Protein AF-A0A7J0A744-F1 (afdb_monomer)

pLDDT: mean 75.05, std 17.0, range [43.75, 90.56]

Radius of gyration: 14.77 Å; Cα contacts (8 Å, |Δi|>4): 123; chains: 1; bounding box: 48×30×25 Å

Nearest PDB structures (foldseek):
  5yk4-assembly1_B  TM=8.894E-01  e=1.143E-03  Neisseria gonorrhoeae FA 1090
  1fw6-assembly1_B  TM=8.363E-01  e=1.596E-03  Thermus aquaticus
  1nne-assembly1_B  TM=8.500E-01  e=1.824E-03  Thermus aquaticus
  1nne-assembly1_A  TM=8.907E-01  e=1.354E-02  Thermus aquaticus
  6wm4-assembly1_O  TM=4.165E-01  e=1.454E+00  Homo sapiens

Solvent-accessible surface area (backbone atoms only — not comparable to full-atom values): 5296 Å² total; per-residue (Å²): 79,60,40,33,35,52,89,66,30,35,37,24,49,36,70,40,8,54,54,46,19,65,74,66,72,44,78,71,40,62,56,93,64,50,91,90,43,74,24,28,25,74,47,53,51,89,49,42,68,63,48,51,50,51,40,47,73,74,68,50,60,78,44,82,44,80,54,59,76,74,55,55,52,57,52,54,57,48,54,60,64,56,63,69,68,75,79,75,82,85,130

Foldseek 3Di:
DEWEDDPFKIKDFAPRQVVLCVQVVFDWDQLPFDVPTGTMTMDGPVCCVVSVVSCVVVVHDYHYHYDPNVVSVVSVVRSVVRVVPPVPDDD

Secondary structure (DSSP, 8-state):
-EEEEETTEEEEEHHHHHHHHHHHTPPPB--SS-TT-S-EEEEEGGGHHHHHHHHHHTT---EEEEPPHHHHHHHHHHHHHHHTTTT----

Organism: NCBI:txid85831

Mean predicted aligned error: 10.67 Å

Sequence (91 aa):
MQLIRAGTVYRLYNEDAVRGAEILALPLEKPASEKGFTASVEFAKELVDKNLSALVMAGERIVISDLPVKEERAVSEKNEAEEEVHKGIHR

InterPro domains:
  IPR007695 DNA mismatch repair protein MutS-like, N-terminal [PF01624] (3-70)
  IPR016151 DNA mismatch repair protein MutS, N-terminal [G3DSA:3.40.1170.10] (1-91)
  IPR016151 DNA mismatch repair protein MutS, N-terminal [SSF55271] (3-66)

Structure (mmCIF, N/CA/C/O backbone):
data_AF-A0A7J0A744-F1
#
_entry.id   AF-A0A7J0A744-F1
#
loop_
_atom_site.group_PDB
_atom_site.id
_atom_site.type_symbol
_atom_site.label_atom_id
_atom_site.label_alt_id
_atom_site.label_comp_id
_atom_site.label_asym_id
_atom_site.label_entity_id
_atom_site.label_seq_id
_atom_site.pdbx_PDB_ins_code
_atom_site.Cartn_x
_atom_site.Cartn_y
_atom_site.Cartn_z
_atom_site.occupancy
_atom_site.B_iso_or_equiv
_atom_site.auth_seq_id
_atom_site.auth_comp_id
_atom_site.auth_asym_id
_atom_site.auth_atom_id
_atom_site.pdbx_PDB_model_num
ATOM 1 N N . MET A 1 1 ? -8.305 3.175 -3.487 1.00 87.00 1 MET A N 1
ATOM 2 C CA . MET A 1 1 ? -6.869 2.964 -3.266 1.00 87.00 1 MET A CA 1
ATOM 3 C C . MET A 1 1 ? -6.438 1.626 -3.845 1.00 87.00 1 MET A C 1
ATOM 5 O O . MET A 1 1 ? -7.095 0.618 -3.587 1.00 87.00 1 MET A O 1
ATOM 9 N N . GLN A 1 2 ? -5.385 1.609 -4.656 1.00 87.81 2 GLN A N 1
ATOM 10 C CA . GLN A 1 2 ? -4.878 0.414 -5.327 1.00 87.81 2 GLN A CA 1
ATOM 11 C C . GLN A 1 2 ? -3.560 -0.052 -4.707 1.00 87.81 2 GLN A C 1
ATOM 13 O O . GLN A 1 2 ? -2.552 0.639 -4.772 1.00 87.81 2 GLN A O 1
ATOM 18 N N . LEU A 1 3 ? -3.573 -1.259 -4.150 1.00 88.56 3 LEU A N 1
ATOM 19 C CA . LEU A 1 3 ? -2.441 -1.920 -3.525 1.00 88.56 3 LEU A CA 1
ATOM 20 C C . LEU A 1 3 ? -1.825 -2.929 -4.500 1.00 88.56 3 LEU A C 1
ATOM 22 O O . LEU A 1 3 ? -2.492 -3.865 -4.936 1.00 88.56 3 LEU A O 1
ATOM 26 N N . ILE A 1 4 ? -0.552 -2.763 -4.833 1.00 88.06 4 ILE A N 1
ATOM 27 C CA . ILE A 1 4 ? 0.150 -3.625 -5.783 1.00 88.06 4 ILE A CA 1
ATOM 28 C C . ILE A 1 4 ? 1.000 -4.629 -5.010 1.00 88.06 4 ILE A C 1
ATOM 30 O O . ILE A 1 4 ? 1.913 -4.243 -4.288 1.00 88.06 4 ILE A O 1
ATOM 34 N N . ARG A 1 5 ? 0.714 -5.925 -5.141 1.00 88.12 5 ARG A N 1
ATOM 35 C CA . ARG A 1 5 ? 1.528 -6.987 -4.550 1.00 88.12 5 ARG A CA 1
ATOM 36 C C . ARG A 1 5 ? 2.749 -7.231 -5.427 1.00 88.12 5 ARG A C 1
ATOM 38 O O . ARG A 1 5 ? 2.632 -7.831 -6.493 1.00 88.12 5 ARG A O 1
ATOM 45 N N . ALA A 1 6 ? 3.902 -6.793 -4.945 1.00 83.94 6 ALA A N 1
ATOM 46 C CA . ALA A 1 6 ? 5.202 -7.083 -5.522 1.00 83.94 6 ALA A CA 1
ATOM 47 C C . ALA A 1 6 ? 5.889 -8.151 -4.651 1.00 83.94 6 ALA A C 1
ATOM 49 O O . ALA A 1 6 ? 6.604 -7.849 -3.694 1.00 83.94 6 ALA A O 1
ATOM 50 N N . GLY A 1 7 ? 5.596 -9.422 -4.940 1.00 81.81 7 GLY A N 1
ATOM 51 C CA . GLY A 1 7 ? 6.306 -10.551 -4.351 1.00 81.81 7 GLY A CA 1
ATOM 52 C C . GLY A 1 7 ? 6.044 -10.682 -2.853 1.00 81.81 7 GLY A C 1
ATOM 53 O O . GLY A 1 7 ? 5.016 -11.230 -2.438 1.00 81.81 7 GLY A O 1
ATOM 54 N N . THR A 1 8 ? 6.991 -10.209 -2.042 1.00 85.56 8 THR A N 1
ATOM 55 C CA . THR A 1 8 ? 6.941 -10.219 -0.571 1.00 85.56 8 THR A CA 1
ATOM 56 C C . THR A 1 8 ? 6.504 -8.887 0.040 1.00 85.56 8 THR A C 1
ATOM 58 O O . THR A 1 8 ? 6.321 -8.817 1.258 1.00 85.56 8 THR A O 1
ATOM 61 N N . VAL A 1 9 ? 6.288 -7.851 -0.771 1.00 87.50 9 VAL A N 1
ATOM 62 C CA . VAL A 1 9 ? 5.850 -6.524 -0.324 1.00 87.50 9 VAL A CA 1
ATOM 63 C C . VAL A 1 9 ? 4.589 -6.074 -1.059 1.00 87.50 9 VAL A C 1
ATOM 65 O O . VAL A 1 9 ? 4.234 -6.581 -2.124 1.00 87.50 9 VAL A O 1
ATOM 68 N N . TYR A 1 10 ? 3.890 -5.115 -0.466 1.00 89.12 10 TYR A N 1
ATOM 69 C CA . TYR A 1 10 ? 2.815 -4.372 -1.108 1.00 89.12 10 TYR A CA 1
ATOM 70 C C . TYR A 1 10 ? 3.254 -2.936 -1.328 1.00 89.12 10 TYR A C 1
ATOM 72 O O . TYR A 1 10 ? 3.842 -2.339 -0.431 1.00 89.12 10 TYR A O 1
ATOM 80 N N . ARG A 1 11 ? 2.939 -2.392 -2.503 1.00 87.12 11 ARG A N 1
ATOM 81 C CA . ARG A 1 11 ? 3.282 -1.038 -2.927 1.00 87.12 11 ARG A CA 1
ATOM 82 C C . ARG A 1 11 ? 2.043 -0.220 -3.247 1.00 87.12 11 ARG A C 1
ATOM 84 O O . ARG A 1 11 ? 1.087 -0.715 -3.842 1.00 87.12 11 ARG A O 1
ATOM 91 N N . LEU A 1 12 ? 2.092 1.043 -2.865 1.00 88.44 12 LEU A N 1
ATOM 92 C CA . LEU A 1 12 ? 1.162 2.099 -3.238 1.00 88.44 12 LEU A CA 1
ATOM 93 C C . LEU A 1 12 ? 1.926 3.142 -4.044 1.00 88.44 12 LEU A C 1
ATOM 95 O O . LEU A 1 12 ? 3.119 3.337 -3.818 1.00 88.44 12 LEU A O 1
ATOM 99 N N . TYR A 1 13 ? 1.223 3.848 -4.924 1.00 86.25 13 TYR A N 1
ATOM 100 C CA . TYR A 1 13 ? 1.812 4.855 -5.800 1.00 86.25 13 TYR A CA 1
ATOM 101 C C . TYR A 1 13 ? 0.994 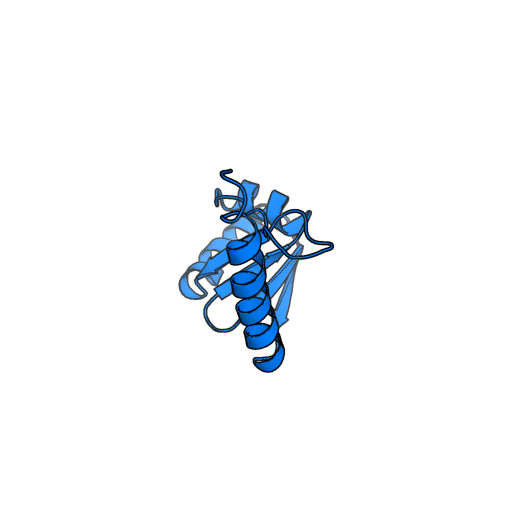6.154 -5.810 1.00 86.25 13 TYR A C 1
ATOM 103 O O . TYR A 1 13 ? -0.216 6.140 -5.591 1.00 86.25 13 TYR A O 1
ATOM 111 N N . ASN A 1 14 ? 1.641 7.281 -6.110 1.00 85.50 14 ASN A N 1
ATOM 112 C CA . ASN A 1 14 ? 1.026 8.603 -6.271 1.00 85.50 14 ASN A CA 1
ATOM 113 C C . ASN A 1 14 ? 0.143 9.014 -5.077 1.00 85.50 14 ASN A C 1
ATOM 115 O O . ASN A 1 14 ? 0.590 9.003 -3.934 1.00 85.50 14 ASN A O 1
ATOM 119 N N . GLU A 1 15 ? -1.112 9.399 -5.327 1.00 87.88 15 GLU A N 1
ATOM 120 C CA . GLU A 1 15 ? -2.050 9.831 -4.284 1.00 87.88 15 GLU A CA 1
ATOM 121 C C . GLU A 1 15 ? -2.361 8.724 -3.277 1.00 87.88 15 GLU A C 1
ATOM 123 O O . GLU A 1 15 ? -2.500 8.998 -2.085 1.00 87.88 15 GLU A O 1
ATOM 128 N N . ASP A 1 16 ? -2.436 7.478 -3.744 1.00 88.44 16 ASP A N 1
ATOM 129 C CA . ASP A 1 16 ? -2.693 6.319 -2.896 1.00 88.44 16 ASP A CA 1
ATOM 130 C C . ASP A 1 16 ? -1.525 6.081 -1.929 1.00 88.44 16 ASP A C 1
ATOM 132 O O . ASP A 1 16 ? -1.744 5.711 -0.777 1.00 88.44 16 ASP A O 1
ATOM 136 N N . ALA A 1 17 ? -0.289 6.363 -2.359 1.00 88.06 17 ALA A N 1
ATOM 137 C CA . ALA A 1 17 ? 0.878 6.346 -1.480 1.00 88.06 17 ALA A CA 1
ATOM 138 C C . ALA A 1 17 ? 0.793 7.442 -0.414 1.00 88.06 17 ALA A C 1
ATOM 140 O O . ALA A 1 17 ? 1.064 7.173 0.751 1.00 88.06 17 ALA A O 1
ATOM 141 N N . VAL A 1 18 ? 0.373 8.657 -0.782 1.00 88.06 18 VAL A N 1
ATOM 142 C CA . VAL A 1 18 ? 0.263 9.771 0.174 1.00 88.06 18 VAL A CA 1
ATOM 143 C C . VAL A 1 18 ? -0.771 9.475 1.257 1.00 88.06 18 VAL A C 1
ATOM 145 O O . VAL A 1 18 ? -0.458 9.554 2.444 1.00 88.06 18 VAL A O 1
ATOM 148 N N . ARG A 1 19 ? -1.975 9.057 0.853 1.00 89.00 19 ARG A N 1
ATOM 149 C CA . ARG A 1 19 ? -3.048 8.697 1.793 1.00 89.00 19 ARG A CA 1
ATOM 150 C C . ARG A 1 19 ? -2.691 7.462 2.613 1.00 89.00 19 ARG A C 1
ATOM 152 O O . ARG A 1 19 ? -2.924 7.429 3.817 1.00 89.00 19 ARG A O 1
ATOM 159 N N . GLY A 1 20 ? -2.099 6.454 1.975 1.00 88.25 20 GLY A N 1
ATOM 160 C CA . GLY A 1 20 ? -1.661 5.237 2.647 1.00 88.25 20 GLY A CA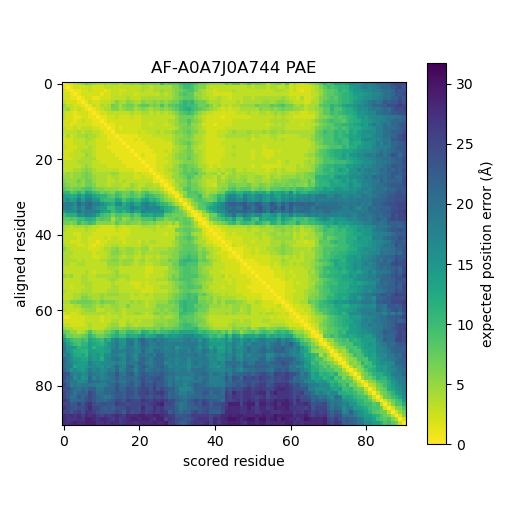 1
ATOM 161 C C . GLY A 1 20 ? -0.587 5.501 3.697 1.00 88.25 20 GLY A C 1
ATOM 162 O O . GLY A 1 20 ? -0.694 4.977 4.799 1.00 88.25 20 GLY A O 1
ATOM 163 N N . ALA A 1 21 ? 0.404 6.346 3.408 1.00 89.56 21 ALA A N 1
ATOM 164 C CA . ALA A 1 21 ? 1.394 6.766 4.399 1.00 89.56 21 ALA A CA 1
ATOM 165 C C . ALA A 1 21 ? 0.764 7.509 5.573 1.00 89.56 21 ALA A C 1
ATOM 167 O O . ALA A 1 21 ? 1.138 7.249 6.711 1.00 89.56 21 ALA A O 1
ATOM 168 N N . GLU A 1 22 ? -0.193 8.400 5.317 1.00 89.56 22 GLU A N 1
ATOM 169 C CA . GLU A 1 22 ? -0.874 9.148 6.374 1.00 89.56 22 GLU A CA 1
ATOM 170 C C . GLU A 1 22 ? -1.671 8.218 7.302 1.00 89.56 22 GLU A C 1
ATOM 172 O O . GLU A 1 22 ? -1.548 8.305 8.523 1.00 89.56 22 GLU A O 1
ATOM 177 N N . ILE A 1 23 ? -2.421 7.265 6.737 1.00 89.44 23 ILE A N 1
ATOM 178 C CA . ILE A 1 23 ? -3.236 6.309 7.503 1.00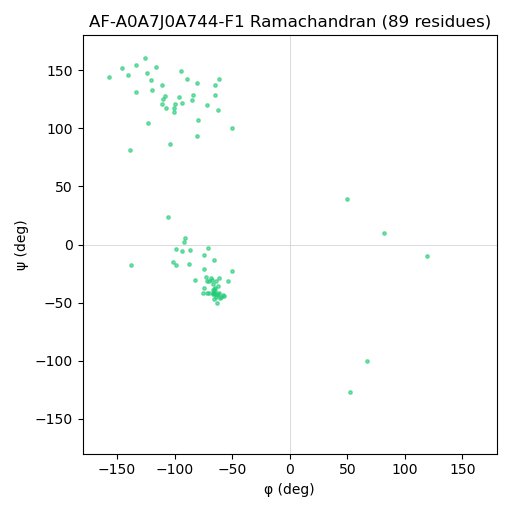 89.44 23 ILE A CA 1
ATOM 179 C C . ILE A 1 23 ? -2.366 5.273 8.228 1.00 89.44 23 ILE A C 1
ATOM 181 O O . ILE A 1 23 ? -2.640 4.916 9.374 1.00 89.44 23 ILE A O 1
ATOM 185 N N . LEU A 1 24 ? -1.329 4.761 7.562 1.00 87.12 24 LEU A N 1
ATOM 186 C CA . LEU A 1 24 ? -0.447 3.721 8.101 1.00 87.12 24 LEU A CA 1
ATOM 187 C C . LEU A 1 24 ? 0.709 4.289 8.935 1.00 87.12 24 LEU A C 1
ATOM 189 O O . LEU A 1 24 ? 1.472 3.511 9.509 1.00 87.12 24 LEU A O 1
ATOM 193 N N . ALA A 1 25 ? 0.842 5.618 8.999 1.00 87.12 25 ALA A N 1
ATOM 194 C CA . ALA A 1 25 ? 1.989 6.330 9.562 1.00 87.12 25 ALA A CA 1
ATOM 195 C C . ALA A 1 25 ? 3.337 5.810 9.018 1.00 87.12 25 ALA A C 1
ATOM 197 O O . ALA A 1 25 ? 4.314 5.674 9.757 1.00 87.12 25 ALA A O 1
ATOM 198 N N . LEU A 1 26 ? 3.372 5.483 7.723 1.00 86.81 26 LEU A N 1
ATOM 199 C CA . LEU A 1 26 ? 4.562 4.987 7.034 1.00 86.81 26 LEU A CA 1
ATOM 200 C C . LEU A 1 26 ? 5.315 6.134 6.353 1.00 86.81 26 LEU A C 1
ATOM 202 O O . LEU A 1 26 ? 4.693 7.106 5.917 1.00 86.81 26 LEU A O 1
ATOM 206 N N . PRO A 1 27 ? 6.649 6.037 6.234 1.00 82.12 27 PRO A N 1
ATOM 207 C CA . PRO A 1 27 ? 7.412 7.014 5.479 1.00 82.12 27 PRO A CA 1
ATOM 208 C C . PRO A 1 27 ? 7.022 6.952 3.997 1.00 82.12 27 PRO A C 1
ATOM 210 O O . PRO A 1 27 ? 7.017 5.888 3.381 1.00 82.12 27 PRO A O 1
ATOM 213 N N . LEU A 1 28 ? 6.697 8.115 3.433 1.00 82.94 28 LEU A N 1
ATOM 214 C CA . LEU A 1 28 ? 6.559 8.296 1.993 1.00 82.94 28 LEU A CA 1
ATOM 215 C C . LEU A 1 28 ? 7.935 8.265 1.351 1.00 82.94 28 LEU A C 1
ATOM 217 O O . LEU A 1 28 ? 8.770 9.131 1.619 1.00 82.94 28 LEU A O 1
ATOM 221 N N . GLU A 1 29 ? 8.136 7.314 0.455 1.00 78.56 29 GLU A N 1
ATOM 222 C CA . GLU A 1 29 ? 9.293 7.304 -0.416 1.00 78.56 29 GLU A CA 1
ATOM 223 C C . GLU A 1 29 ? 8.969 8.079 -1.691 1.00 78.56 29 GLU A C 1
ATOM 225 O O . GLU A 1 29 ? 7.845 8.073 -2.198 1.00 78.56 29 GLU A O 1
ATOM 230 N N . LYS A 1 30 ? 9.953 8.815 -2.201 1.00 69.00 30 LYS A N 1
ATOM 231 C CA . LYS A 1 30 ? 9.856 9.426 -3.524 1.00 69.00 30 LYS A CA 1
ATOM 232 C C . LYS A 1 30 ? 10.642 8.534 -4.467 1.00 69.00 30 LYS A C 1
ATOM 234 O O . LYS A 1 30 ? 11.859 8.460 -4.292 1.00 69.00 30 LYS A O 1
ATOM 239 N N . PRO A 1 31 ? 9.998 7.871 -5.439 1.00 64.31 31 PRO A N 1
ATOM 240 C CA . PRO A 1 31 ? 10.737 7.082 -6.404 1.00 64.31 31 PRO A CA 1
ATOM 241 C C . PRO A 1 31 ? 11.643 8.043 -7.175 1.00 64.31 31 PRO A C 1
ATOM 243 O O . PRO A 1 31 ? 11.176 8.968 -7.837 1.00 64.31 31 PRO A O 1
ATOM 246 N N . ALA A 1 32 ? 12.957 7.868 -7.033 1.00 55.00 32 ALA A N 1
ATOM 247 C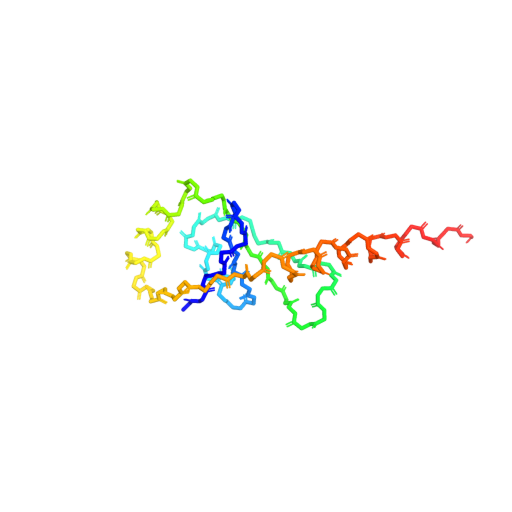 CA . ALA A 1 32 ? 13.956 8.779 -7.591 1.00 55.00 32 ALA A CA 1
ATOM 248 C C . ALA A 1 32 ? 13.970 8.786 -9.133 1.00 55.00 32 ALA A C 1
ATOM 250 O O . ALA A 1 32 ? 14.570 9.672 -9.736 1.00 55.00 32 ALA A O 1
ATOM 251 N N . SER A 1 33 ? 13.300 7.810 -9.754 1.00 53.50 33 SER A N 1
ATOM 252 C CA . SER A 1 33 ? 13.525 7.414 -11.142 1.00 53.50 33 SER A CA 1
ATOM 253 C C . SER A 1 33 ? 12.259 7.127 -11.960 1.00 53.50 33 SER A C 1
ATOM 255 O O . SER A 1 33 ? 12.263 7.132 -13.196 1.00 53.50 33 SER A O 1
ATOM 257 N N . GLU A 1 34 ? 11.119 6.898 -11.315 1.00 56.19 34 GLU A N 1
ATOM 258 C CA . GLU A 1 34 ? 9.941 6.468 -12.052 1.00 56.19 34 GLU A CA 1
ATOM 259 C C . GLU A 1 34 ? 9.234 7.666 -12.711 1.00 56.19 34 GLU A C 1
ATOM 261 O O . GLU A 1 34 ? 8.391 8.329 -12.107 1.00 56.19 34 GLU A O 1
ATOM 266 N N . LYS A 1 35 ? 9.566 7.964 -13.980 1.00 51.47 35 LYS A N 1
ATOM 267 C CA . LYS A 1 35 ? 8.866 8.972 -14.803 1.00 51.47 35 LYS A CA 1
ATOM 268 C C . LYS A 1 35 ? 7.346 8.748 -14.761 1.00 51.47 35 LYS A C 1
ATOM 270 O O . LYS A 1 35 ? 6.821 7.912 -15.492 1.00 51.47 35 LYS A O 1
ATOM 275 N N . GLY A 1 36 ? 6.652 9.538 -13.942 1.00 61.81 36 GLY A N 1
ATOM 276 C CA . GLY A 1 36 ? 5.195 9.502 -13.778 1.00 61.81 36 GLY A CA 1
ATOM 277 C C . GLY A 1 36 ? 4.710 9.169 -12.366 1.00 61.81 36 GLY A C 1
ATOM 278 O O . GLY A 1 36 ? 3.522 9.350 -12.103 1.00 61.81 36 GLY A O 1
ATOM 279 N N . PHE A 1 37 ? 5.600 8.750 -11.460 1.00 67.75 37 PHE A N 1
ATOM 280 C CA . PHE A 1 37 ? 5.267 8.502 -10.062 1.00 67.75 37 PHE A CA 1
ATOM 281 C C . PHE A 1 37 ? 5.907 9.547 -9.145 1.00 67.75 37 PHE A C 1
ATOM 283 O O . PHE A 1 37 ? 7.106 9.797 -9.195 1.00 67.75 37 PHE A O 1
ATOM 290 N N . THR A 1 38 ? 5.093 10.210 -8.325 1.00 74.94 38 THR A N 1
ATOM 291 C CA . THR A 1 38 ? 5.547 11.299 -7.435 1.00 74.94 38 THR A CA 1
ATOM 292 C C . THR A 1 38 ? 5.779 10.845 -5.998 1.00 74.94 38 THR A C 1
ATOM 294 O O . THR A 1 38 ? 6.442 11.540 -5.226 1.00 74.94 38 THR A O 1
ATOM 297 N N . ALA A 1 39 ? 5.224 9.689 -5.642 1.00 82.62 39 ALA A N 1
ATOM 298 C CA . ALA A 1 39 ? 5.226 9.122 -4.307 1.00 82.62 39 ALA A CA 1
ATOM 299 C C . ALA A 1 39 ? 5.035 7.605 -4.387 1.00 82.62 39 ALA A C 1
ATOM 301 O O . ALA A 1 39 ? 4.261 7.121 -5.216 1.00 82.62 39 ALA A O 1
ATOM 302 N N . SER A 1 40 ? 5.696 6.875 -3.501 1.00 84.56 40 SER A N 1
ATOM 303 C CA . SER A 1 40 ? 5.528 5.443 -3.304 1.00 84.56 40 SER A CA 1
ATOM 304 C C . SER A 1 40 ? 5.578 5.109 -1.817 1.00 84.56 40 SER A C 1
ATOM 306 O O . SER A 1 40 ? 6.289 5.743 -1.041 1.00 84.56 40 SER A O 1
ATOM 308 N N . VAL A 1 41 ? 4.804 4.114 -1.403 1.00 87.25 41 VAL A N 1
ATOM 309 C CA . VAL A 1 41 ? 4.868 3.555 -0.047 1.00 87.25 41 VAL A CA 1
ATOM 310 C C . VAL A 1 41 ? 4.875 2.055 -0.181 1.00 87.25 41 VAL A C 1
ATOM 312 O O . VAL A 1 41 ? 4.023 1.501 -0.876 1.00 87.25 41 VAL A O 1
ATOM 315 N N . GLU A 1 42 ? 5.803 1.401 0.504 1.00 87.62 42 GLU A N 1
ATOM 316 C CA . GLU A 1 42 ? 5.860 -0.049 0.543 1.00 87.62 42 GLU A CA 1
ATOM 317 C C . GLU A 1 42 ? 5.830 -0.594 1.966 1.00 87.62 42 GLU A C 1
ATOM 319 O O . GLU A 1 42 ? 6.297 0.032 2.916 1.00 87.62 42 GLU A O 1
ATOM 324 N N . PHE A 1 43 ? 5.225 -1.768 2.128 1.00 87.06 43 PHE A N 1
ATOM 325 C CA . PHE A 1 43 ? 5.231 -2.491 3.393 1.00 87.06 43 PHE A CA 1
ATOM 326 C C . PHE A 1 43 ? 5.266 -4.000 3.173 1.00 87.06 43 PHE A C 1
ATOM 328 O O . PHE A 1 43 ? 4.775 -4.527 2.172 1.00 87.06 43 PHE A O 1
ATOM 335 N N . ALA A 1 44 ? 5.838 -4.7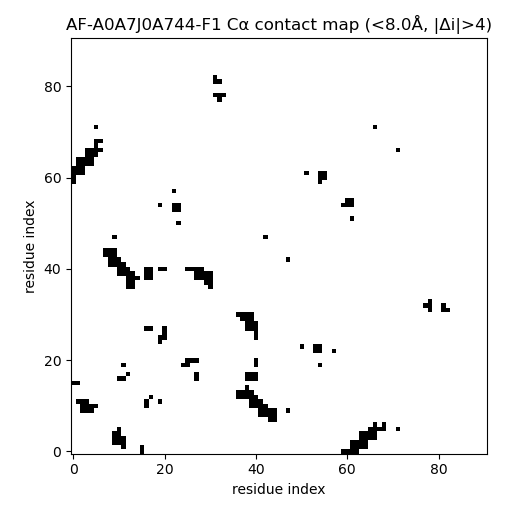13 4.141 1.00 87.56 44 ALA A N 1
ATOM 336 C CA . ALA A 1 44 ? 5.954 -6.163 4.093 1.00 87.56 44 ALA A CA 1
ATOM 337 C C . ALA A 1 44 ? 4.579 -6.841 4.052 1.00 87.56 44 ALA A C 1
ATOM 339 O O . ALA A 1 44 ? 3.648 -6.440 4.755 1.00 87.56 44 ALA A O 1
ATOM 340 N N . LYS A 1 45 ? 4.472 -7.935 3.289 1.00 87.25 45 LYS A N 1
ATOM 341 C CA . LYS A 1 45 ? 3.257 -8.758 3.205 1.00 87.25 45 LYS A CA 1
ATOM 342 C C . LYS A 1 45 ? 2.760 -9.227 4.572 1.00 87.25 45 LYS A C 1
ATOM 344 O O . LYS A 1 45 ? 1.559 -9.352 4.755 1.00 87.25 45 LYS A O 1
ATOM 349 N N . GLU A 1 46 ? 3.652 -9.445 5.531 1.00 89.06 46 GLU A N 1
ATOM 350 C CA . GLU A 1 46 ? 3.295 -9.839 6.901 1.00 89.06 46 GLU A CA 1
ATOM 351 C C . GLU A 1 46 ? 2.438 -8.792 7.625 1.00 89.06 46 GLU A C 1
ATOM 353 O O . GLU A 1 46 ? 1.622 -9.129 8.476 1.00 89.06 46 GLU A O 1
ATOM 358 N N . LEU A 1 47 ? 2.588 -7.516 7.262 1.00 88.00 47 LEU A N 1
ATOM 359 C CA . LEU A 1 47 ? 1.831 -6.408 7.839 1.00 88.00 47 LEU A CA 1
ATOM 360 C C . LEU A 1 47 ? 0.549 -6.100 7.059 1.00 88.00 47 LEU A C 1
ATOM 362 O O . LEU A 1 47 ? -0.173 -5.175 7.433 1.00 88.00 47 LEU A O 1
ATOM 366 N N . VAL A 1 48 ? 0.236 -6.862 6.001 1.00 87.81 48 VAL A N 1
ATOM 367 C CA . VAL A 1 48 ? -0.920 -6.583 5.142 1.00 87.81 48 VAL A CA 1
ATOM 368 C C . VAL A 1 48 ? -2.226 -6.614 5.918 1.00 87.81 48 VAL A C 1
ATOM 370 O O . VAL A 1 48 ? -2.998 -5.676 5.803 1.00 87.81 48 VAL A O 1
ATOM 373 N N . ASP A 1 49 ? -2.450 -7.602 6.780 1.00 88.94 49 ASP A N 1
ATOM 374 C CA . ASP A 1 49 ? -3.721 -7.728 7.500 1.00 88.94 49 ASP A CA 1
ATOM 375 C C . ASP A 1 49 ? -3.937 -6.564 8.479 1.00 88.94 49 ASP A C 1
ATOM 377 O O . ASP A 1 49 ? -5.037 -6.010 8.589 1.00 88.94 49 ASP A O 1
ATOM 381 N N . LYS A 1 50 ? -2.858 -6.126 9.142 1.00 90.56 50 LYS A N 1
ATOM 382 C CA . LYS A 1 50 ? -2.866 -4.961 10.035 1.00 90.56 50 LYS A CA 1
ATOM 383 C C . LYS A 1 50 ? -3.132 -3.672 9.256 1.00 90.56 50 LYS A C 1
ATOM 385 O O . LYS A 1 50 ? -3.973 -2.871 9.660 1.00 90.56 50 LYS A O 1
ATOM 390 N N . ASN A 1 51 ? -2.433 -3.487 8.140 1.00 88.44 51 ASN A N 1
ATOM 391 C CA . ASN A 1 51 ? -2.533 -2.281 7.328 1.00 88.44 51 ASN A CA 1
ATOM 392 C C . ASN A 1 51 ? -3.887 -2.201 6.611 1.00 88.44 51 ASN A C 1
ATOM 394 O O . ASN A 1 51 ? -4.523 -1.154 6.633 1.00 88.44 51 ASN A O 1
ATOM 398 N N . LEU A 1 52 ? -4.392 -3.312 6.066 1.00 88.81 52 LEU A N 1
ATOM 399 C CA . LEU A 1 52 ? -5.741 -3.402 5.502 1.00 88.81 52 LEU A CA 1
ATOM 400 C C . LEU A 1 52 ? -6.794 -3.036 6.546 1.00 88.81 52 LEU A C 1
ATOM 402 O O . LEU A 1 52 ? -7.702 -2.272 6.237 1.00 88.81 52 LEU A O 1
ATOM 406 N N . SER A 1 53 ? -6.655 -3.520 7.784 1.00 90.56 53 SER A N 1
ATOM 407 C CA . SER A 1 53 ? -7.583 -3.171 8.865 1.00 90.56 53 SER A CA 1
ATOM 408 C C . SER A 1 53 ? -7.597 -1.663 9.135 1.00 90.56 53 SER A C 1
ATOM 410 O O . SER A 1 53 ? -8.669 -1.070 9.210 1.00 90.56 53 SER A O 1
ATOM 412 N N . ALA A 1 54 ? -6.427 -1.021 9.222 1.00 90.25 54 ALA A N 1
ATOM 413 C CA . ALA A 1 54 ? -6.330 0.427 9.422 1.00 90.25 54 ALA A CA 1
ATOM 414 C C . ALA A 1 54 ? -6.940 1.224 8.254 1.00 90.25 54 ALA A C 1
ATOM 416 O O . ALA A 1 54 ? -7.707 2.159 8.474 1.00 90.25 54 ALA A O 1
ATOM 417 N N . LEU A 1 55 ? -6.662 0.812 7.016 1.00 88.25 55 LEU A N 1
ATOM 418 C CA . LEU A 1 55 ? -7.175 1.452 5.804 1.00 88.25 55 LEU A CA 1
ATOM 419 C C . LEU A 1 55 ? -8.702 1.295 5.676 1.00 88.25 55 LEU A C 1
ATOM 421 O O . LEU A 1 55 ? -9.401 2.261 5.383 1.00 88.25 55 LEU A O 1
ATOM 425 N N . VAL A 1 56 ? -9.247 0.113 5.974 1.00 89.25 56 VAL A N 1
ATOM 426 C CA . VAL A 1 56 ? -10.702 -0.118 5.982 1.00 89.25 56 VAL A CA 1
ATOM 427 C C . VAL A 1 56 ? -11.382 0.669 7.106 1.00 89.25 56 VAL A C 1
ATOM 429 O O . VAL A 1 56 ? -12.452 1.233 6.883 1.00 89.25 56 VAL A O 1
ATOM 432 N N . MET A 1 57 ? -10.769 0.765 8.293 1.00 89.94 57 MET A N 1
ATOM 433 C CA . MET A 1 57 ? -11.289 1.606 9.383 1.00 89.94 57 MET A CA 1
ATOM 434 C C . MET A 1 57 ? -11.279 3.097 9.033 1.00 89.94 57 MET A C 1
ATOM 436 O O . MET A 1 57 ? -12.174 3.822 9.459 1.00 89.94 57 MET A O 1
ATOM 440 N N . ALA A 1 58 ? -10.320 3.544 8.221 1.00 88.62 58 ALA A N 1
ATOM 441 C CA . ALA A 1 58 ? -10.306 4.891 7.655 1.00 88.62 58 ALA A CA 1
ATOM 442 C C . ALA A 1 58 ? -11.390 5.108 6.575 1.00 88.62 58 ALA A C 1
ATOM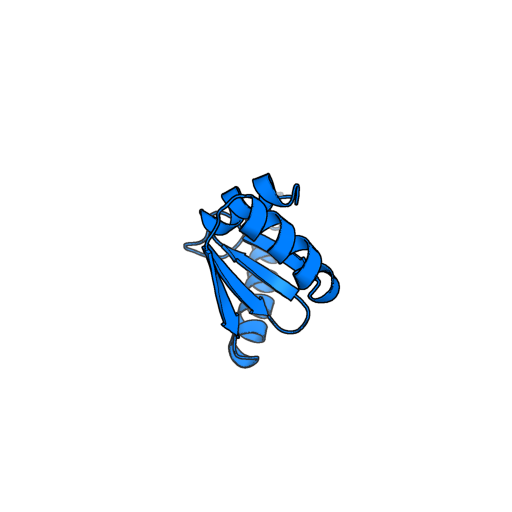 444 O O . ALA A 1 58 ? -11.538 6.215 6.065 1.00 88.62 58 ALA A O 1
ATOM 445 N N . GLY A 1 59 ? -12.170 4.075 6.234 1.00 88.25 59 GLY A N 1
ATOM 446 C CA . GLY A 1 59 ? -13.224 4.130 5.222 1.00 88.25 59 GLY A CA 1
ATOM 447 C C . GLY A 1 59 ? -12.716 3.973 3.789 1.00 88.25 59 GLY A C 1
ATOM 448 O O . GLY A 1 59 ? -13.485 4.168 2.845 1.00 88.25 59 GLY A O 1
ATOM 449 N N . GLU A 1 60 ? -11.446 3.605 3.604 1.00 88.06 60 GLU A N 1
ATOM 450 C CA . GLU A 1 60 ? -10.859 3.453 2.279 1.00 88.06 60 GLU A CA 1
ATOM 451 C C . GLU A 1 60 ? -11.226 2.114 1.632 1.00 88.06 60 GLU A C 1
ATOM 453 O O . GLU A 1 60 ? -11.217 1.048 2.253 1.00 88.06 60 GLU A O 1
ATOM 458 N N . ARG A 1 61 ? -11.514 2.162 0.327 1.00 88.94 61 ARG A N 1
ATOM 459 C CA . ARG A 1 61 ? -11.736 0.963 -0.491 1.00 88.94 61 ARG A CA 1
ATOM 460 C C . ARG A 1 61 ? -10.435 0.555 -1.160 1.00 88.94 61 ARG A C 1
ATOM 462 O O . ARG A 1 61 ? -9.852 1.328 -1.926 1.00 88.94 61 ARG A O 1
ATOM 469 N N . ILE A 1 62 ? -10.017 -0.676 -0.891 1.00 88.06 62 ILE A N 1
ATOM 470 C CA . ILE A 1 62 ? -8.714 -1.197 -1.293 1.00 88.06 62 ILE A CA 1
ATOM 471 C C . ILE A 1 62 ? -8.904 -2.213 -2.412 1.00 88.06 62 ILE A C 1
ATOM 473 O O . ILE A 1 62 ? -9.689 -3.151 -2.285 1.00 88.06 62 ILE A O 1
ATOM 477 N N . VAL A 1 63 ? -8.177 -2.025 -3.507 1.00 89.62 63 VAL A N 1
ATOM 478 C CA . VAL A 1 63 ? -8.112 -2.959 -4.633 1.00 89.62 63 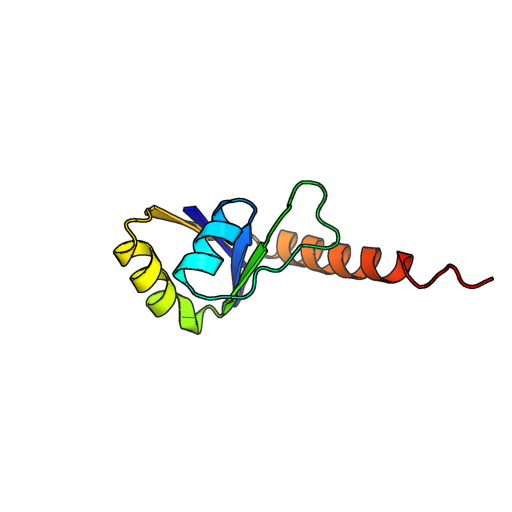VAL A CA 1
ATOM 479 C C . VAL A 1 63 ? -6.718 -3.562 -4.647 1.00 89.62 63 VAL A C 1
ATOM 481 O O . VAL A 1 63 ? -5.754 -2.817 -4.765 1.00 89.62 63 VAL A O 1
ATOM 484 N N . ILE A 1 64 ? -6.592 -4.884 -4.535 1.00 88.69 64 ILE A N 1
ATOM 485 C CA . ILE A 1 64 ? -5.288 -5.560 -4.590 1.00 88.69 64 ILE A CA 1
ATOM 486 C C . ILE A 1 64 ? -5.041 -6.057 -6.016 1.00 88.69 64 ILE A C 1
ATOM 488 O O . ILE A 1 64 ? -5.881 -6.748 -6.587 1.00 88.69 64 ILE A O 1
ATOM 492 N N . SER A 1 65 ? -3.899 -5.692 -6.593 1.00 87.69 65 SER A N 1
ATOM 493 C CA . SER A 1 65 ? -3.432 -6.148 -7.908 1.00 87.69 65 SER A CA 1
ATOM 494 C C . SER A 1 65 ? -2.101 -6.877 -7.751 1.00 87.69 65 SER A C 1
ATOM 496 O O . SER A 1 65 ? -1.216 -6.363 -7.078 1.00 87.69 65 SER A O 1
ATOM 498 N N . ASP A 1 66 ? -1.932 -8.050 -8.357 1.00 85.06 66 ASP A N 1
ATOM 499 C CA . ASP A 1 66 ? -0.642 -8.749 -8.356 1.00 85.06 66 ASP A CA 1
ATOM 500 C C . ASP A 1 66 ? 0.244 -8.211 -9.489 1.00 85.06 66 ASP A C 1
ATOM 502 O O . ASP A 1 66 ? -0.192 -8.160 -10.641 1.00 85.06 66 ASP A O 1
ATOM 506 N N . LEU A 1 67 ? 1.486 -7.833 -9.174 1.00 78.62 67 LEU A N 1
ATOM 507 C CA . LEU A 1 67 ? 2.472 -7.476 -10.189 1.00 78.62 67 LEU A CA 1
ATOM 508 C C . LEU A 1 67 ? 3.160 -8.761 -10.684 1.00 78.62 67 LEU A C 1
ATOM 510 O O . LEU A 1 67 ? 3.694 -9.526 -9.874 1.00 78.62 67 LEU A O 1
ATOM 514 N N . PRO A 1 68 ? 3.152 -9.063 -11.993 1.00 68.25 68 PRO A N 1
ATOM 515 C CA . PRO A 1 68 ? 3.849 -10.230 -12.510 1.00 68.25 68 PRO A CA 1
ATOM 516 C C . PRO A 1 68 ? 5.366 -10.086 -12.306 1.00 68.25 68 PRO A C 1
ATOM 518 O O . PRO A 1 68 ? 5.953 -9.055 -12.614 1.00 68.25 68 PRO A O 1
ATOM 521 N N . VAL A 1 69 ? 6.028 -11.167 -11.877 1.00 58.97 69 VAL A N 1
ATOM 522 C CA . VAL A 1 69 ? 7.474 -11.252 -11.542 1.00 58.97 69 VAL A CA 1
ATOM 523 C C . VAL A 1 69 ? 8.416 -10.692 -12.632 1.00 58.97 69 VAL A C 1
ATOM 525 O O . VAL A 1 69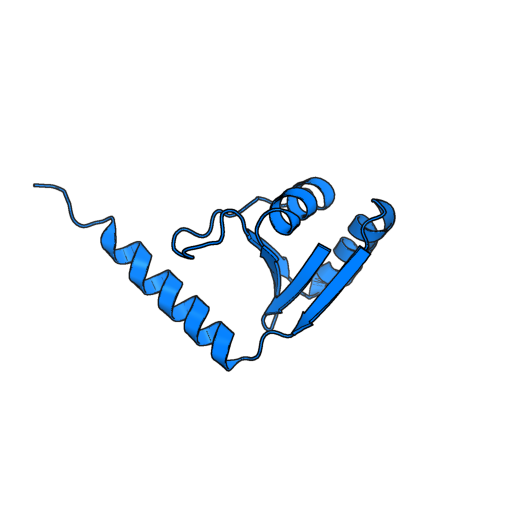 ? 9.554 -10.313 -12.359 1.00 58.97 69 VAL A O 1
ATOM 528 N N . LYS A 1 70 ? 7.966 -10.626 -13.892 1.00 54.47 70 LYS A N 1
ATOM 529 C CA . LYS A 1 70 ? 8.724 -10.009 -14.996 1.00 54.47 70 LYS A CA 1
ATOM 530 C C . LYS A 1 70 ? 8.828 -8.483 -14.883 1.00 54.47 70 LYS A C 1
ATOM 532 O O . LYS A 1 70 ? 9.832 -7.928 -15.313 1.00 54.47 70 LYS A O 1
ATOM 537 N N . GLU A 1 71 ? 7.825 -7.822 -14.318 1.00 54.03 71 GLU A N 1
ATOM 538 C CA . GLU A 1 71 ? 7.795 -6.367 -14.143 1.00 54.03 71 GLU A CA 1
ATOM 539 C C . GLU A 1 71 ? 8.569 -5.937 -12.891 1.00 54.03 71 GLU A C 1
ATOM 541 O O . GLU A 1 71 ? 9.230 -4.907 -12.925 1.00 54.03 71 GLU A O 1
ATOM 546 N N . GLU A 1 72 ? 8.628 -6.768 -11.843 1.00 53.34 72 GLU A N 1
ATOM 547 C CA . GLU A 1 72 ? 9.494 -6.534 -10.670 1.00 53.34 72 GLU A CA 1
ATOM 548 C C . GLU A 1 72 ? 10.973 -6.394 -11.033 1.00 53.34 72 GLU A C 1
ATOM 550 O O . GLU A 1 72 ? 11.643 -5.485 -10.545 1.00 53.34 72 GLU A O 1
ATOM 555 N N . ARG A 1 73 ? 11.484 -7.271 -11.911 1.00 50.94 73 ARG A N 1
ATOM 556 C CA . ARG A 1 73 ? 12.878 -7.196 -12.380 1.00 50.94 73 ARG A CA 1
ATOM 557 C C . ARG A 1 73 ? 13.130 -5.921 -13.175 1.00 50.94 73 ARG A C 1
ATOM 559 O O . ARG A 1 73 ? 14.138 -5.269 -12.952 1.00 50.94 73 ARG A O 1
ATOM 566 N N . ALA A 1 74 ? 12.181 -5.519 -14.018 1.00 50.56 74 ALA A N 1
ATOM 567 C CA . ALA A 1 74 ? 12.289 -4.285 -14.789 1.00 50.56 74 ALA A CA 1
ATOM 568 C C . ALA A 1 74 ? 12.227 -3.018 -13.912 1.00 50.56 74 ALA A C 1
ATOM 570 O O . ALA A 1 74 ? 12.831 -2.009 -14.268 1.00 50.56 74 ALA A O 1
ATOM 571 N N . VAL A 1 75 ? 11.512 -3.053 -12.780 1.00 52.22 75 VAL A N 1
ATOM 572 C CA . VAL A 1 75 ? 11.467 -1.951 -11.801 1.00 52.22 75 VAL A CA 1
ATOM 573 C C . VAL A 1 75 ? 12.760 -1.902 -10.977 1.00 52.22 75 VAL A C 1
ATOM 575 O O . VAL A 1 75 ? 13.321 -0.826 -10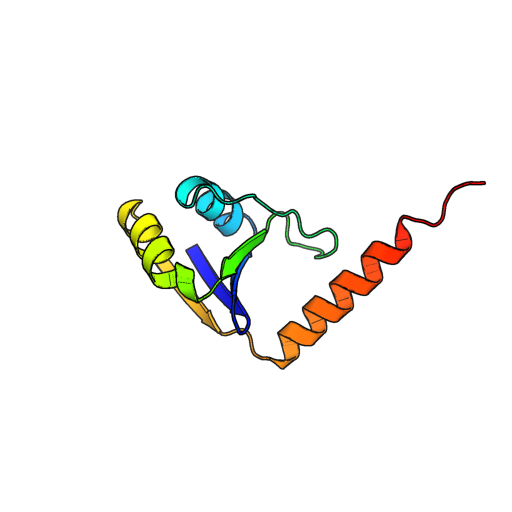.792 1.00 52.22 75 VAL A O 1
ATOM 578 N N . SER A 1 76 ? 13.285 -3.054 -10.545 1.00 51.78 76 SER A N 1
ATOM 579 C CA . SER A 1 76 ? 14.556 -3.124 -9.806 1.00 51.78 76 SER A CA 1
ATOM 580 C C . SER A 1 76 ? 15.757 -2.711 -10.667 1.00 51.78 76 SER A C 1
ATOM 582 O O . SER A 1 76 ? 16.595 -1.941 -10.215 1.00 51.78 76 SER A O 1
ATOM 584 N N . GLU A 1 77 ? 15.813 -3.159 -11.926 1.00 49.22 77 GLU A N 1
ATOM 585 C CA . GLU A 1 77 ? 16.888 -2.816 -12.872 1.00 49.22 77 GLU A CA 1
ATOM 586 C C . GLU A 1 77 ? 16.854 -1.335 -13.294 1.00 49.22 77 GLU A C 1
ATOM 588 O O . GLU A 1 77 ? 17.897 -0.750 -13.580 1.00 49.22 77 GLU A O 1
ATOM 593 N N . LYS A 1 78 ? 15.674 -0.696 -13.313 1.00 47.38 78 LYS A N 1
ATOM 594 C CA . LYS A 1 78 ? 15.557 0.750 -13.573 1.00 47.38 78 LYS A CA 1
ATOM 595 C C . LYS A 1 78 ? 15.991 1.604 -12.383 1.00 47.38 78 LYS A C 1
ATOM 597 O O . LYS A 1 78 ? 16.640 2.622 -12.597 1.00 47.38 78 LYS A O 1
ATOM 602 N N . ASN A 1 79 ? 15.690 1.173 -11.157 1.00 49.09 79 ASN A N 1
ATOM 603 C CA . ASN A 1 79 ? 16.088 1.900 -9.951 1.00 49.09 79 ASN A CA 1
ATOM 604 C C . ASN A 1 79 ? 17.617 1.944 -9.770 1.00 49.09 79 ASN A C 1
ATOM 606 O O . ASN A 1 79 ? 18.146 2.984 -9.388 1.00 49.09 79 ASN A O 1
ATOM 610 N N . GLU A 1 80 ? 18.339 0.869 -10.104 1.00 45.81 80 GLU A N 1
ATOM 611 C CA . GLU A 1 80 ? 19.811 0.843 -10.017 1.00 45.81 80 GLU A CA 1
ATOM 612 C C . GLU A 1 80 ? 20.496 1.705 -11.096 1.00 45.81 80 GLU A C 1
ATOM 614 O O . GLU A 1 80 ? 21.553 2.286 -10.856 1.00 45.81 80 GLU A O 1
ATOM 619 N N . ALA A 1 81 ? 19.893 1.841 -12.281 1.00 47.50 81 ALA A N 1
ATOM 620 C CA . ALA A 1 81 ? 20.492 2.586 -13.391 1.00 47.50 81 ALA A CA 1
ATOM 621 C C . ALA A 1 81 ? 20.441 4.119 -13.221 1.00 47.50 81 ALA A C 1
ATOM 623 O O . ALA A 1 81 ? 21.226 4.828 -13.854 1.00 47.50 81 ALA A O 1
ATOM 624 N N . GLU A 1 82 ? 19.540 4.650 -12.388 1.00 46.38 82 GLU A N 1
ATOM 625 C CA . GLU A 1 82 ? 19.350 6.101 -12.227 1.00 46.38 82 GLU A CA 1
ATOM 626 C C . GLU A 1 82 ? 20.009 6.689 -10.960 1.00 46.38 82 GLU A C 1
ATOM 628 O O . GLU A 1 82 ? 20.254 7.900 -10.907 1.00 46.38 82 GLU A O 1
ATOM 633 N N . GLU A 1 83 ? 20.418 5.866 -9.984 1.00 43.75 83 GLU A N 1
ATOM 634 C CA . GLU A 1 83 ? 21.266 6.324 -8.864 1.00 43.75 83 GLU A CA 1
ATOM 635 C C . GLU A 1 83 ? 22.725 6.603 -9.284 1.00 43.75 83 GLU A C 1
ATOM 637 O O . GLU A 1 83 ? 23.370 7.500 -8.733 1.00 43.75 83 GLU A O 1
ATOM 642 N N . GLU A 1 84 ? 23.241 5.928 -10.315 1.00 44.53 84 GLU A N 1
ATOM 643 C CA . GLU A 1 84 ? 24.620 6.102 -10.813 1.00 44.53 84 GLU A CA 1
ATOM 644 C C . GLU A 1 84 ? 24.843 7.410 -11.609 1.00 44.53 84 GLU A C 1
ATOM 646 O O . GLU A 1 84 ? 25.982 7.773 -11.900 1.00 44.53 84 GLU A O 1
ATOM 651 N N . VAL A 1 85 ? 23.795 8.179 -11.941 1.00 48.25 85 VAL A N 1
ATOM 652 C CA . VAL A 1 85 ? 23.936 9.416 -12.746 1.00 48.25 85 VAL A CA 1
ATOM 653 C C . VAL A 1 85 ? 24.221 10.662 -11.887 1.00 48.25 85 VAL A C 1
ATOM 655 O O . VAL A 1 85 ? 24.735 11.661 -12.393 1.00 48.25 85 VAL A O 1
ATOM 658 N N . HIS A 1 86 ? 23.992 10.619 -10.569 1.00 47.66 86 HIS A N 1
ATOM 659 C CA . HIS A 1 86 ? 24.164 11.793 -9.694 1.00 47.66 86 HIS A CA 1
ATOM 660 C C . HIS A 1 86 ? 25.540 11.912 -9.010 1.00 47.66 86 HIS A C 1
ATOM 662 O O . HIS A 1 86 ? 25.819 12.937 -8.389 1.00 47.66 86 HIS A O 1
ATOM 668 N N . LYS A 1 87 ? 26.444 10.929 -9.144 1.00 47.53 87 LYS A N 1
ATOM 669 C CA . LYS A 1 87 ? 27.808 11.003 -8.567 1.00 47.53 87 LYS A CA 1
ATOM 670 C C . LYS A 1 87 ? 28.875 11.596 -9.498 1.00 47.53 87 LYS A C 1
ATOM 672 O O . LYS A 1 87 ? 30.051 11.626 -9.144 1.00 47.53 87 LYS A O 1
ATOM 677 N N . GLY A 1 88 ? 28.484 12.088 -10.672 1.00 48.28 88 GLY A N 1
ATOM 678 C CA . GLY A 1 88 ? 29.407 12.410 -11.759 1.00 48.28 88 GLY A CA 1
ATOM 679 C C . GLY A 1 88 ? 29.694 13.886 -12.034 1.00 48.28 88 GLY A C 1
ATOM 680 O O . GLY A 1 88 ? 30.050 14.180 -13.166 1.00 48.28 88 GLY A O 1
ATOM 681 N N . ILE A 1 89 ? 29.533 14.834 -11.099 1.00 54.41 89 ILE A N 1
ATOM 682 C CA . ILE A 1 89 ? 30.002 16.219 -11.327 1.00 54.41 89 ILE A CA 1
ATOM 683 C C . ILE A 1 89 ? 30.655 16.784 -10.057 1.00 54.41 89 ILE A C 1
ATOM 685 O O . ILE A 1 89 ? 30.059 17.525 -9.280 1.00 54.41 89 ILE A O 1
ATOM 689 N N . HIS A 1 90 ? 31.921 16.430 -9.855 1.00 47.28 90 HIS A N 1
ATOM 690 C CA . HIS A 1 90 ? 32.892 17.300 -9.196 1.00 47.28 90 HIS A CA 1
ATOM 691 C C . HIS A 1 90 ? 34.048 17.469 -10.178 1.00 47.28 90 HIS A C 1
ATOM 693 O O . HIS A 1 90 ? 34.828 16.541 -10.395 1.00 47.28 90 HIS A O 1
ATOM 699 N N . ARG A 1 91 ? 34.121 18.636 -10.811 1.00 51.03 91 ARG A N 1
ATOM 700 C CA . ARG A 1 91 ? 35.326 19.107 -11.481 1.00 51.03 91 ARG A CA 1
ATOM 701 C C . ARG A 1 91 ? 35.542 20.565 -11.126 1.00 51.03 91 ARG A C 1
ATOM 703 O O . ARG A 1 91 ? 34.534 21.303 -11.129 1.00 51.03 91 ARG A O 1
#